Protein AF-0000000076755479 (afdb_homodimer)

Solvent-accessible surface area (backbone atoms only — not comparable to full-atom values): 8883 Å² total; per-residue (Å²): 134,49,75,42,52,50,76,53,45,51,40,51,68,60,47,52,50,49,19,65,69,62,75,43,62,32,36,26,20,51,97,87,36,81,47,34,34,36,24,26,38,67,55,50,52,51,51,51,49,53,43,52,48,39,48,50,52,32,50,51,51,50,50,49,52,51,50,49,50,50,49,52,50,49,51,51,50,52,47,23,67,71,64,71,99,134,48,75,43,53,49,76,53,47,49,39,52,68,60,46,52,51,49,18,66,69,61,75,43,64,30,37,27,21,53,98,86,37,80,48,34,36,36,25,27,39,66,55,51,53,51,52,51,49,53,42,50,48,38,47,50,53,33,52,51,50,50,51,50,52,50,50,49,51,50,50,50,51,50,51,52,50,53,47,23,67,70,63,70,97

pLDDT: mean 90.41, std 8.74, range [52.72, 98.75]

InterPro domains:
  IPR036165 YefM-like superfamily [SSF143120] (1-73)

Structure (mmCIF, N/CA/C/O backbone):
data_AF-0000000076755479-model_v1
#
loop_
_entity.id
_entity.type
_entity.pdbx_description
1 polymer 'Prevent-host-death family protein'
#
loop_
_atom_site.group_PDB
_atom_site.id
_atom_site.type_symbol
_atom_site.label_atom_id
_atom_site.label_alt_id
_atom_site.label_comp_id
_atom_site.label_asym_id
_atom_site.label_entity_id
_atom_site.label_seq_id
_atom_site.pdbx_PDB_ins_code
_atom_site.Cartn_x
_atom_site.Cartn_y
_atom_site.Cartn_z
_atom_site.occupancy
_atom_site.B_iso_or_equiv
_atom_site.auth_seq_id
_atom_site.auth_comp_id
_atom_site.auth_asym_id
_atom_site.auth_atom_id
_atom_site.pdbx_PDB_model_num
ATOM 1 N N . MET A 1 1 ? -0.895 -0.599 -16.516 1 84.25 1 MET A N 1
ATOM 2 C CA . MET A 1 1 ? -1.494 -1.575 -15.617 1 84.25 1 MET A CA 1
ATOM 3 C C . MET A 1 1 ? -1.522 -2.961 -16.25 1 84.25 1 MET A C 1
ATOM 5 O O . MET A 1 1 ? -1.868 -3.104 -17.422 1 84.25 1 MET A O 1
ATOM 9 N N . LYS A 1 2 ? -0.987 -3.975 -15.586 1 95.5 2 LYS A N 1
ATOM 10 C CA . LYS A 1 2 ? -0.952 -5.332 -16.125 1 95.5 2 LYS A CA 1
ATOM 11 C C . LYS A 1 2 ? -1.974 -6.227 -15.422 1 95.5 2 LYS A C 1
ATOM 13 O O . LYS A 1 2 ? -2.027 -6.27 -14.188 1 95.5 2 LYS A O 1
ATOM 18 N N . ILE A 1 3 ? -2.812 -6.898 -16.375 1 98.06 3 ILE A N 1
ATOM 19 C CA . ILE A 1 3 ? -3.832 -7.816 -15.875 1 98.06 3 ILE A CA 1
ATOM 20 C C . ILE A 1 3 ? -3.609 -9.203 -16.469 1 98.06 3 ILE A C 1
ATOM 22 O O . ILE A 1 3 ? -3.404 -9.344 -17.672 1 98.06 3 ILE A O 1
ATOM 26 N N . ILE A 1 4 ? -3.629 -10.148 -15.656 1 98.12 4 ILE A N 1
ATOM 27 C CA . ILE A 1 4 ? -3.445 -11.516 -16.141 1 98.12 4 ILE A CA 1
ATOM 28 C C . ILE A 1 4 ? -4.531 -12.422 -15.562 1 98.12 4 ILE A C 1
ATOM 30 O O . ILE A 1 4 ? -5.059 -12.148 -14.484 1 98.12 4 ILE A O 1
ATOM 34 N N . PRO A 1 5 ? -4.926 -13.453 -16.25 1 98.56 5 PRO A N 1
ATOM 35 C CA . PRO A 1 5 ? -5.867 -14.414 -15.664 1 98.56 5 PRO A CA 1
ATOM 36 C C . PRO A 1 5 ? -5.23 -15.281 -14.578 1 98.56 5 PRO A C 1
ATOM 38 O O . PRO A 1 5 ? -4.008 -15.453 -14.562 1 98.56 5 PRO A O 1
ATOM 41 N N . MET A 1 6 ? -5.98 -15.773 -13.734 1 98.44 6 MET A N 1
ATOM 42 C CA . MET A 1 6 ? -5.562 -16.594 -12.594 1 98.44 6 MET A CA 1
ATOM 43 C C . MET A 1 6 ? -4.648 -17.734 -13.047 1 98.44 6 MET A C 1
ATOM 45 O O . MET A 1 6 ? -3.66 -18.031 -12.375 1 98.44 6 MET A O 1
ATOM 49 N N . ARG A 1 7 ? -4.938 -18.281 -14.219 1 97.56 7 ARG A N 1
ATOM 50 C CA . ARG A 1 7 ? -4.16 -19.422 -14.695 1 97.56 7 ARG A CA 1
ATOM 51 C C . ARG A 1 7 ? -2.719 -19.016 -14.984 1 97.56 7 ARG A C 1
ATOM 53 O O . ARG A 1 7 ? -1.808 -19.844 -14.883 1 97.56 7 ARG A O 1
ATOM 60 N N . ASP A 1 8 ? -2.514 -17.781 -15.25 1 97.94 8 ASP A N 1
ATOM 61 C CA . ASP A 1 8 ? -1.177 -17.312 -15.609 1 97.94 8 ASP A CA 1
ATOM 62 C C . ASP A 1 8 ? -0.287 -17.188 -14.375 1 97.94 8 ASP A C 1
ATOM 64 O O . ASP A 1 8 ? 0.936 -17.094 -14.492 1 97.94 8 ASP A O 1
ATOM 68 N N . LEU A 1 9 ? -0.817 -17.266 -13.203 1 97.62 9 LEU A N 1
ATOM 69 C CA . LEU A 1 9 ? -0.037 -17.219 -11.969 1 97.62 9 LEU A CA 1
ATOM 70 C C . LEU A 1 9 ? 0.871 -18.438 -11.859 1 97.62 9 LEU A C 1
ATOM 72 O O . LEU A 1 9 ? 1.912 -18.375 -11.195 1 97.62 9 LEU A O 1
ATOM 76 N N . LYS A 1 10 ? 0.478 -19.516 -12.578 1 97.81 10 LYS A N 1
ATOM 77 C CA . LYS A 1 10 ? 1.218 -20.766 -12.5 1 97.81 10 LYS A CA 1
ATOM 78 C C . LYS A 1 10 ? 2.582 -20.641 -13.172 1 97.81 10 LYS A C 1
ATOM 80 O O . LYS A 1 10 ? 3.484 -21.438 -12.898 1 97.81 10 LYS A O 1
ATOM 85 N N . ASN A 1 11 ? 2.654 -19.672 -14 1 97.88 11 ASN A N 1
ATOM 86 C CA . ASN A 1 11 ? 3.941 -19.375 -14.617 1 97.88 11 ASN A CA 1
ATOM 87 C C . ASN A 1 11 ? 4.734 -18.359 -13.82 1 97.88 11 ASN A C 1
ATOM 89 O O . ASN A 1 11 ? 4.762 -17.172 -14.164 1 97.88 11 ASN A O 1
ATOM 93 N N . THR A 1 12 ? 5.379 -18.844 -12.852 1 98 12 THR A N 1
ATOM 94 C CA . THR A 1 12 ? 6.031 -17.984 -11.875 1 98 12 THR A CA 1
ATOM 95 C C . THR A 1 12 ? 7.148 -17.172 -12.531 1 98 12 THR A C 1
ATOM 97 O O . THR A 1 12 ? 7.41 -16.031 -12.141 1 98 12 THR A O 1
ATOM 100 N N . VAL A 1 13 ? 7.77 -17.656 -13.539 1 97.38 13 VAL A N 1
ATOM 101 C CA . VAL A 1 13 ? 8.828 -16.953 -14.258 1 97.38 13 VAL A CA 1
ATOM 102 C C . VAL A 1 13 ? 8.25 -15.719 -14.938 1 97.38 13 VAL A C 1
ATOM 104 O O . VAL A 1 13 ? 8.781 -14.617 -14.797 1 97.38 13 VAL A O 1
ATOM 107 N N . ALA A 1 14 ? 7.191 -15.922 -15.633 1 97.62 14 ALA A N 1
ATOM 108 C CA . ALA A 1 14 ? 6.551 -14.812 -16.328 1 97.62 14 ALA A CA 1
ATOM 109 C C . ALA A 1 14 ? 6.004 -13.789 -15.344 1 97.62 14 ALA A C 1
ATOM 111 O O . ALA A 1 14 ? 6.129 -12.578 -15.562 1 97.62 14 ALA A O 1
ATOM 112 N N . VAL A 1 15 ? 5.434 -14.227 -14.273 1 97.62 15 VAL A N 1
ATOM 113 C CA . VAL A 1 15 ? 4.852 -13.344 -13.266 1 97.62 15 VAL A CA 1
ATOM 114 C C . VAL A 1 15 ? 5.945 -12.477 -12.648 1 97.62 15 VAL A C 1
ATOM 116 O O . VAL A 1 15 ? 5.77 -11.266 -12.492 1 97.62 15 VAL A O 1
ATOM 119 N N . GLU A 1 16 ? 7.004 -13.141 -12.273 1 97.25 16 GLU A N 1
ATOM 120 C CA . GLU A 1 16 ? 8.125 -12.383 -11.727 1 97.25 16 GLU A CA 1
ATOM 121 C C . GLU A 1 16 ? 8.602 -11.305 -12.695 1 97.25 16 GLU A C 1
ATOM 123 O O . GLU A 1 16 ? 8.859 -10.172 -12.297 1 97.25 16 GLU A O 1
ATOM 128 N N . ALA A 1 17 ? 8.711 -11.68 -13.961 1 96.62 17 ALA A N 1
ATOM 129 C CA . ALA A 1 17 ? 9.156 -10.742 -14.992 1 96.62 17 ALA A CA 1
ATOM 130 C C . ALA A 1 17 ? 8.172 -9.586 -15.141 1 96.62 17 ALA A C 1
ATOM 132 O O . ALA A 1 17 ? 8.578 -8.43 -15.258 1 96.62 17 ALA A O 1
ATOM 133 N N . TYR A 1 18 ? 6.863 -9.906 -15.102 1 96.62 18 TYR A N 1
ATOM 134 C CA . TYR A 1 18 ? 5.836 -8.875 -15.18 1 96.62 18 TYR A CA 1
ATOM 135 C C . TYR A 1 18 ? 6 -7.855 -14.055 1 96.62 18 TYR A C 1
ATOM 137 O O . TYR A 1 18 ? 5.941 -6.648 -14.289 1 96.62 18 TYR A O 1
ATOM 145 N N . CYS A 1 19 ? 6.234 -8.352 -12.859 1 97 19 CYS A N 1
ATOM 146 C CA . CYS A 1 19 ? 6.301 -7.496 -11.68 1 97 19 CYS A CA 1
ATOM 147 C C . CYS A 1 19 ? 7.566 -6.645 -11.695 1 97 19 CYS A C 1
ATOM 149 O O . CYS A 1 19 ? 7.551 -5.492 -11.266 1 97 19 CYS A O 1
ATOM 151 N N . GLN A 1 20 ? 8.594 -7.176 -12.164 1 94.44 20 GLN A N 1
ATOM 152 C CA . GLN A 1 20 ? 9.852 -6.441 -12.258 1 94.44 20 GLN A CA 1
ATOM 153 C C . GLN A 1 20 ? 9.766 -5.332 -13.305 1 94.44 20 GLN A C 1
ATOM 155 O O . GLN A 1 20 ? 10.297 -4.238 -13.102 1 94.44 20 GLN A O 1
ATOM 160 N N . GLU A 1 21 ? 9.062 -5.598 -14.414 1 92.94 21 GLU A N 1
ATOM 161 C CA . GLU A 1 21 ? 8.938 -4.652 -15.523 1 92.94 21 GLU A CA 1
ATOM 162 C C . GLU A 1 21 ? 7.93 -3.555 -15.195 1 92.94 21 GLU A C 1
ATOM 164 O O . GLU A 1 21 ? 8.141 -2.391 -15.547 1 92.94 21 GLU A O 1
ATOM 169 N N . GLU A 1 22 ? 6.773 -3.92 -14.695 1 88.12 22 GLU A N 1
ATOM 170 C CA . GLU A 1 22 ? 5.656 -3.018 -14.445 1 88.12 22 GLU A CA 1
ATOM 171 C C . GLU A 1 22 ? 6.012 -1.969 -13.398 1 88.12 22 GLU A C 1
ATOM 173 O O . GLU A 1 22 ? 5.543 -0.831 -13.461 1 88.12 22 GLU A O 1
ATOM 178 N N . GLN A 1 23 ? 7.035 -2.197 -12.469 1 86.12 23 GLN A N 1
ATOM 179 C CA . GLN A 1 23 ? 7.301 -1.324 -11.336 1 86.12 23 GLN A CA 1
ATOM 180 C C . GLN A 1 23 ? 6.004 -0.886 -10.664 1 86.12 23 GLN A C 1
ATOM 182 O O . GLN A 1 23 ? 5.816 0.299 -10.375 1 86.12 23 GLN A O 1
ATOM 187 N N . GLY A 1 24 ? 4.922 -1.633 -10.617 1 94.25 24 GLY A N 1
ATOM 188 C CA . GLY A 1 24 ? 3.59 -1.494 -10.055 1 94.25 24 GLY A CA 1
ATOM 189 C C . GLY A 1 24 ? 2.902 -2.824 -9.812 1 94.25 24 GLY A C 1
ATOM 190 O O . GLY A 1 24 ? 3.525 -3.881 -9.922 1 94.25 24 GLY A O 1
ATOM 191 N N . PRO A 1 25 ? 1.627 -2.773 -9.484 1 97.38 25 PRO A N 1
ATOM 192 C CA . PRO A 1 25 ? 0.878 -4.008 -9.234 1 97.38 25 PRO A CA 1
ATOM 193 C C . PRO A 1 25 ? 0.455 -4.711 -10.523 1 97.38 25 PRO A C 1
ATOM 195 O O . PRO A 1 25 ? 0.19 -4.055 -11.531 1 97.38 25 PRO A O 1
ATOM 198 N N . VAL A 1 26 ? 0.476 -5.992 -10.477 1 98.38 26 VAL A N 1
ATOM 199 C CA . VAL A 1 26 ? -0.146 -6.852 -11.477 1 98.38 26 VAL A CA 1
ATOM 200 C C . VAL A 1 26 ? -1.438 -7.445 -10.922 1 98.38 26 VAL A C 1
ATOM 202 O O . VAL A 1 26 ? -1.439 -8.031 -9.836 1 98.38 26 VAL A O 1
ATOM 205 N N . PHE A 1 27 ? -2.5 -7.309 -11.719 1 98.62 27 PHE A N 1
ATOM 206 C CA . PHE A 1 27 ? -3.799 -7.762 -11.234 1 98.62 27 PHE A CA 1
ATOM 207 C C . PHE A 1 27 ? -4.148 -9.125 -11.82 1 98.62 27 PHE A C 1
ATOM 209 O O . PHE A 1 27 ? -3.914 -9.375 -13.008 1 98.62 27 PHE A O 1
ATOM 216 N N . VAL A 1 28 ? -4.676 -9.93 -11.008 1 98.69 28 VAL A N 1
ATOM 217 C CA . VAL A 1 28 ? -5.004 -11.297 -11.398 1 98.69 28 VAL A CA 1
ATOM 218 C C . VAL A 1 28 ? -6.516 -11.492 -11.383 1 98.69 28 VAL A C 1
ATOM 220 O O . VAL A 1 28 ? -7.176 -11.234 -10.375 1 98.69 28 VAL A O 1
ATOM 223 N N . THR A 1 29 ? -7.023 -11.938 -12.469 1 98.69 29 THR A N 1
ATOM 224 C CA . THR A 1 29 ? -8.469 -12.102 -12.578 1 98.69 29 THR A CA 1
ATOM 225 C C . THR A 1 29 ? -8.844 -13.586 -12.602 1 98.69 29 THR A C 1
ATOM 227 O O . THR A 1 29 ? -8.047 -14.422 -13.023 1 98.69 29 THR A O 1
ATOM 230 N N . LYS A 1 30 ? -9.961 -13.859 -12.102 1 98 30 LYS A N 1
ATOM 231 C CA . LYS A 1 30 ? -10.609 -15.164 -12.18 1 98 30 LYS A CA 1
ATOM 232 C C . LYS A 1 30 ? -12.016 -15.055 -12.75 1 98 30 LYS A C 1
ATOM 234 O O . LYS A 1 30 ? -12.844 -14.305 -12.227 1 98 30 LYS A O 1
ATOM 239 N N . ASN A 1 31 ? -12.148 -15.703 -13.859 1 96.75 31 ASN A N 1
ATOM 240 C CA . ASN A 1 31 ? -13.453 -15.656 -14.516 1 96.75 31 ASN A CA 1
ATOM 241 C C . ASN A 1 31 ? -13.883 -14.219 -14.805 1 96.75 31 ASN A C 1
ATOM 243 O O . ASN A 1 31 ? -15.047 -13.867 -14.633 1 96.75 31 ASN A O 1
ATOM 247 N N . GLY A 1 32 ? -12.922 -13.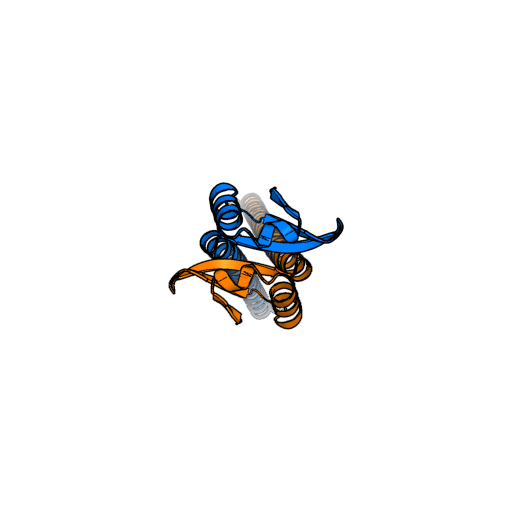336 -15.039 1 97.12 32 GLY A N 1
ATOM 248 C CA . GLY A 1 32 ? -13.195 -11.977 -15.477 1 97.12 32 GLY A CA 1
ATOM 249 C C . GLY A 1 32 ? -13.258 -10.984 -14.336 1 97.12 32 GLY A C 1
ATOM 250 O O . GLY A 1 32 ? -13.422 -9.781 -14.562 1 97.12 32 GLY A O 1
ATOM 251 N N . TYR A 1 33 ? -13.062 -11.5 -13.047 1 97.75 33 TYR A N 1
ATOM 252 C CA . TYR A 1 33 ? -13.133 -10.625 -11.883 1 97.75 33 TYR A CA 1
ATOM 253 C C . TYR A 1 33 ? -11.781 -10.539 -11.188 1 97.75 33 TYR A C 1
ATOM 255 O O . TYR A 1 33 ? -11.086 -11.539 -11.047 1 97.75 33 TYR A O 1
ATOM 263 N N . GLY A 1 34 ? -11.422 -9.359 -10.711 1 98.25 34 GLY A N 1
ATOM 264 C CA . GLY A 1 34 ? -10.203 -9.211 -9.938 1 98.25 34 GLY A CA 1
ATOM 265 C C . GLY A 1 34 ? -10.211 -10.008 -8.648 1 98.25 34 GLY A C 1
ATOM 266 O O . GLY A 1 34 ? -11.188 -9.977 -7.898 1 98.25 34 GLY A O 1
ATOM 267 N N . ARG A 1 35 ? -9.141 -10.711 -8.414 1 98.19 35 ARG A N 1
ATOM 268 C CA . ARG A 1 35 ? -9.125 -11.555 -7.223 1 98.19 35 ARG A CA 1
ATOM 269 C C . ARG A 1 35 ? -7.875 -11.305 -6.391 1 98.19 35 ARG A C 1
ATOM 271 O O . ARG A 1 35 ? -7.953 -11.172 -5.164 1 98.19 35 ARG A O 1
ATOM 278 N N . LEU A 1 36 ? -6.719 -11.188 -7.062 1 98.5 36 LEU A N 1
ATOM 279 C CA . LEU A 1 36 ? -5.441 -11.016 -6.375 1 98.5 36 LEU A CA 1
ATOM 280 C C . LEU A 1 36 ? -4.648 -9.867 -6.984 1 98.5 36 LEU A C 1
ATOM 282 O O . LEU A 1 36 ? -4.918 -9.445 -8.109 1 98.5 36 LEU A O 1
ATOM 286 N N . VAL A 1 37 ? -3.734 -9.367 -6.277 1 98.5 37 VAL A N 1
ATOM 287 C CA . VAL A 1 37 ? -2.721 -8.414 -6.727 1 98.5 37 VAL A CA 1
ATOM 288 C C . VAL A 1 37 ? -1.33 -8.953 -6.387 1 98.5 37 VAL A C 1
ATOM 290 O O . VAL A 1 37 ? -1.097 -9.438 -5.277 1 98.5 37 VAL A O 1
ATOM 293 N N . VAL A 1 38 ? -0.503 -8.914 -7.332 1 98.5 38 VAL A N 1
ATOM 294 C CA . VAL A 1 38 ? 0.874 -9.359 -7.16 1 98.5 38 VAL A CA 1
ATOM 295 C C . VAL A 1 38 ? 1.837 -8.234 -7.523 1 98.5 38 VAL A C 1
ATOM 297 O O . VAL A 1 38 ? 1.604 -7.496 -8.484 1 98.5 38 VAL A O 1
ATOM 300 N N . MET A 1 39 ? 2.924 -8.18 -6.762 1 98.19 39 MET A N 1
ATOM 301 C CA . MET A 1 39 ? 3.891 -7.129 -7.062 1 98.19 39 MET A CA 1
ATOM 302 C C . MET A 1 39 ? 5.281 -7.508 -6.566 1 98.19 39 MET A C 1
ATOM 304 O O . MET A 1 39 ? 5.426 -8.422 -5.75 1 98.19 39 MET A O 1
ATOM 308 N N . ASP A 1 40 ? 6.172 -6.809 -7.074 1 98.06 40 ASP A N 1
ATOM 309 C CA . ASP A 1 40 ? 7.559 -6.953 -6.637 1 98.06 40 ASP A CA 1
ATOM 310 C C . ASP A 1 40 ? 7.715 -6.547 -5.172 1 98.06 40 ASP A C 1
ATOM 312 O O . ASP A 1 40 ? 7.137 -5.551 -4.73 1 98.06 40 ASP A O 1
ATOM 316 N N . ILE A 1 41 ? 8.523 -7.293 -4.465 1 97.62 41 ILE A N 1
ATOM 317 C CA . ILE A 1 41 ? 8.688 -7.039 -3.039 1 97.62 41 ILE A CA 1
ATOM 318 C C . ILE A 1 41 ? 9.266 -5.641 -2.828 1 97.62 41 ILE A C 1
ATOM 320 O O . ILE A 1 41 ? 8.906 -4.957 -1.866 1 97.62 41 ILE A O 1
ATOM 324 N N . GLU A 1 42 ? 10.125 -5.254 -3.66 1 96.25 42 GLU A N 1
ATOM 325 C CA . GLU A 1 42 ? 10.727 -3.926 -3.541 1 96.25 42 GLU A CA 1
ATOM 326 C C . GLU A 1 42 ? 9.688 -2.83 -3.752 1 96.25 42 GLU A C 1
ATOM 328 O O . GLU A 1 42 ? 9.688 -1.822 -3.043 1 96.25 42 GLU A O 1
ATOM 333 N N . TYR A 1 43 ? 8.844 -3.057 -4.672 1 95.62 43 TYR A N 1
ATOM 334 C CA . TYR A 1 43 ? 7.773 -2.096 -4.91 1 95.62 43 TYR A CA 1
ATOM 335 C C . TYR A 1 43 ? 6.859 -1.981 -3.697 1 95.62 43 TYR A C 1
ATOM 337 O O . TYR A 1 43 ? 6.48 -0.877 -3.299 1 95.62 43 TYR A O 1
ATOM 345 N N . TYR A 1 44 ? 6.57 -3.064 -3.178 1 96.5 44 TYR A N 1
ATOM 346 C CA . TYR A 1 44 ? 5.711 -3.102 -2 1 96.5 44 TYR A CA 1
ATOM 347 C C . TYR A 1 44 ? 6.336 -2.338 -0.84 1 96.5 44 TYR A C 1
ATOM 349 O O . TYR A 1 44 ? 5.672 -1.523 -0.194 1 96.5 44 TYR A O 1
ATOM 357 N N . GLU A 1 45 ? 7.562 -2.564 -0.573 1 95.5 45 GLU A N 1
ATOM 358 C CA . GLU A 1 45 ? 8.281 -1.898 0.51 1 95.5 45 GLU A CA 1
ATOM 359 C C . GLU A 1 45 ? 8.328 -0.389 0.292 1 95.5 45 GLU A C 1
ATOM 361 O O . GLU A 1 45 ? 8.172 0.386 1.236 1 95.5 45 GLU A O 1
ATOM 366 N N . LYS A 1 46 ? 8.539 -0.033 -0.962 1 94.19 46 LYS A N 1
ATOM 367 C CA . LYS A 1 46 ? 8.555 1.389 -1.297 1 94.19 46 LYS A CA 1
ATOM 368 C C . LYS A 1 46 ? 7.191 2.029 -1.032 1 94.19 46 LYS A C 1
ATOM 370 O O . LYS A 1 46 ? 7.117 3.133 -0.487 1 94.19 46 LYS A O 1
ATOM 375 N N . THR A 1 47 ? 6.207 1.33 -1.395 1 92.06 47 THR A N 1
ATOM 376 C CA . THR A 1 47 ? 4.848 1.823 -1.204 1 92.06 47 THR A CA 1
ATOM 377 C C . THR A 1 47 ? 4.535 1.98 0.281 1 92.06 47 THR A C 1
ATOM 379 O O . THR A 1 47 ? 3.975 2.996 0.698 1 92.06 47 THR A O 1
ATOM 382 N N . LEU A 1 48 ? 4.887 0.979 1.043 1 92.06 48 LEU A N 1
ATOM 383 C CA . LEU A 1 48 ? 4.66 1.026 2.484 1 92.06 48 LEU A CA 1
ATOM 384 C C . LEU A 1 48 ? 5.434 2.18 3.117 1 92.06 48 LEU A C 1
ATOM 386 O O . LEU A 1 48 ? 4.914 2.871 3.996 1 92.06 48 LEU A O 1
ATOM 390 N N . ARG A 1 49 ? 6.574 2.412 2.684 1 93.19 49 ARG A N 1
ATOM 391 C CA . ARG A 1 49 ? 7.398 3.492 3.213 1 93.19 49 ARG A CA 1
ATOM 392 C C . ARG A 1 49 ? 6.777 4.852 2.916 1 93.19 49 ARG A C 1
ATOM 394 O O . ARG A 1 49 ? 6.758 5.734 3.777 1 93.19 49 ARG A O 1
ATOM 401 N N . GLN A 1 50 ? 6.27 4.973 1.73 1 90.31 50 GLN A N 1
ATOM 402 C CA . GLN A 1 50 ? 5.613 6.223 1.356 1 90.31 50 GLN A CA 1
ATOM 403 C C . GLN A 1 50 ? 4.383 6.48 2.225 1 90.31 50 GLN A C 1
ATOM 405 O O . GLN A 1 50 ? 4.148 7.609 2.656 1 90.31 50 GLN A O 1
ATOM 410 N N . MET A 1 51 ? 3.688 5.477 2.516 1 89.44 51 MET A N 1
ATOM 411 C CA . MET A 1 51 ? 2.504 5.59 3.361 1 89.44 51 MET A CA 1
ATOM 412 C C . MET A 1 51 ? 2.889 5.98 4.785 1 89.44 51 MET A C 1
ATOM 414 O O . MET A 1 51 ? 2.25 6.844 5.391 1 89.44 51 MET A O 1
ATOM 418 N N . GLU A 1 52 ? 3.85 5.336 5.277 1 91.5 52 GLU A N 1
ATOM 419 C CA . GLU A 1 52 ? 4.332 5.637 6.625 1 91.5 52 GLU A CA 1
ATOM 420 C C . GLU A 1 52 ? 4.82 7.078 6.727 1 91.5 52 GLU A C 1
ATOM 422 O O . GLU A 1 52 ? 4.559 7.758 7.719 1 91.5 52 GLU A O 1
ATOM 427 N N . GLU A 1 53 ? 5.484 7.473 5.738 1 90.38 53 GLU A N 1
ATOM 428 C CA . GLU A 1 53 ? 5.965 8.852 5.695 1 90.38 53 GLU A CA 1
ATOM 429 C C . GLU A 1 53 ? 4.805 9.836 5.73 1 90.38 53 GLU A C 1
ATOM 431 O O . GLU A 1 53 ? 4.84 10.82 6.477 1 90.38 53 GLU A O 1
ATOM 436 N N . ALA A 1 54 ? 3.818 9.516 4.922 1 87.12 54 ALA A N 1
ATOM 437 C CA . ALA A 1 54 ? 2.645 10.383 4.879 1 87.12 54 ALA A CA 1
ATOM 438 C C . ALA A 1 54 ? 1.966 10.445 6.246 1 87.12 54 ALA A C 1
ATOM 440 O O . ALA A 1 54 ? 1.554 11.523 6.688 1 87.12 54 ALA A O 1
ATOM 441 N N . LYS A 1 55 ? 1.951 9.336 6.871 1 89.62 55 LYS A N 1
ATOM 442 C CA . LYS A 1 55 ? 1.338 9.273 8.195 1 89.62 55 LYS A CA 1
ATOM 443 C C . LYS A 1 55 ? 2.154 10.062 9.219 1 89.62 55 LYS A C 1
ATOM 445 O O . LYS A 1 55 ? 1.592 10.773 10.055 1 89.62 55 LYS A O 1
ATOM 450 N N . PHE A 1 56 ? 3.436 9.961 9.102 1 90.12 56 PHE A N 1
ATOM 451 C CA . PHE A 1 56 ? 4.34 10.672 10 1 90.12 56 PHE A CA 1
ATOM 452 C C . PHE A 1 56 ? 4.215 12.18 9.805 1 90.12 56 PHE A C 1
ATOM 454 O O . PHE A 1 56 ? 4.168 12.938 10.781 1 90.12 56 PHE A O 1
ATOM 461 N N . LEU A 1 57 ? 4.129 12.531 8.562 1 87.44 57 LEU A N 1
ATOM 462 C CA . LEU A 1 57 ? 3.98 13.953 8.25 1 87.44 57 LEU A CA 1
ATOM 463 C C . LEU A 1 57 ? 2.65 14.484 8.766 1 87.44 57 LEU A C 1
ATOM 465 O O . LEU A 1 57 ? 2.592 15.586 9.312 1 87.44 57 LEU A O 1
ATOM 469 N N . TYR A 1 58 ? 1.631 13.719 8.664 1 86.62 58 TYR A N 1
ATOM 470 C CA . TYR A 1 58 ? 0.319 14.102 9.172 1 86.62 58 TYR A CA 1
ATOM 471 C C . TYR A 1 58 ? 0.351 14.258 10.688 1 86.62 58 TYR A C 1
ATOM 473 O O . TYR A 1 58 ? -0.141 15.25 11.227 1 86.62 58 TYR A O 1
ATOM 481 N N . GLN A 1 59 ? 0.909 13.344 11.328 1 88.31 59 GLN A N 1
ATOM 482 C CA . GLN A 1 59 ? 1.006 13.391 12.7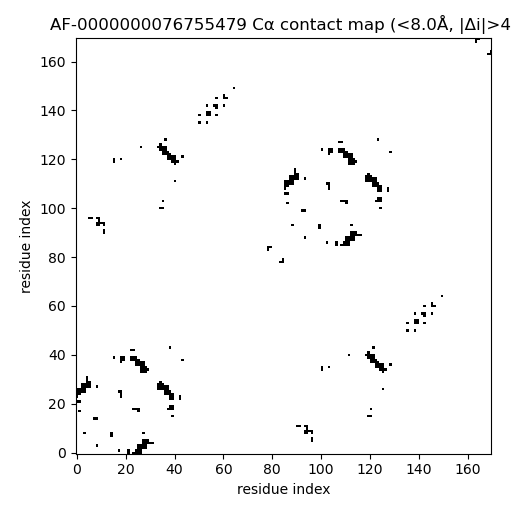81 1 88.31 59 GLN A CA 1
ATOM 483 C C . GLN A 1 59 ? 1.829 14.594 13.234 1 88.31 59 GLN A C 1
ATOM 485 O O . GLN A 1 59 ? 1.475 15.266 14.211 1 88.31 59 GLN A O 1
ATOM 490 N N . GLY A 1 60 ? 2.902 14.781 12.547 1 85.75 60 GLY A N 1
ATOM 491 C CA . GLY A 1 60 ? 3.725 15.938 12.836 1 85.75 60 GLY A CA 1
ATOM 492 C C . GLY A 1 60 ? 2.973 17.25 12.703 1 85.75 60 GLY A C 1
ATOM 493 O O . GLY A 1 60 ? 3.07 18.125 13.578 1 85.75 60 GLY A O 1
ATOM 494 N N . LEU A 1 61 ? 2.203 17.359 11.695 1 83.25 61 LEU A N 1
ATOM 495 C CA . LEU A 1 61 ? 1.43 18.562 11.453 1 83.25 61 LEU A CA 1
ATOM 496 C C . LEU A 1 61 ? 0.333 18.734 12.5 1 83.25 61 LEU A C 1
ATOM 498 O O . LEU A 1 61 ? 0.06 19.844 12.953 1 83.25 61 LEU A O 1
ATOM 502 N N . GLU A 1 62 ? -0.197 17.656 12.852 1 85.06 62 GLU A N 1
ATOM 503 C CA . GLU A 1 62 ? -1.219 17.688 13.898 1 85.06 62 GLU A CA 1
ATOM 504 C C . GLU A 1 62 ? -0.628 18.125 15.234 1 85.06 62 GLU A C 1
ATOM 506 O O . GLU A 1 62 ? -1.259 18.859 15.984 1 85.06 62 GLU A O 1
ATOM 511 N N . ASP A 1 63 ? 0.536 17.625 15.508 1 87.75 63 ASP A N 1
ATOM 512 C CA . ASP A 1 63 ? 1.238 18 16.734 1 87.75 63 ASP A CA 1
ATOM 513 C C . ASP A 1 63 ? 1.527 19.5 16.75 1 87.75 63 ASP A C 1
ATOM 515 O O . ASP A 1 63 ? 1.353 20.156 17.781 1 87.75 63 ASP A O 1
ATOM 519 N N . ILE A 1 64 ? 1.928 20.062 15.68 1 83.94 64 ILE A N 1
ATOM 520 C CA . ILE A 1 64 ? 2.217 21.484 15.555 1 83.94 64 ILE A CA 1
ATOM 521 C C . ILE A 1 64 ? 0.935 22.297 15.75 1 83.94 64 ILE A C 1
ATOM 523 O O . ILE A 1 64 ? 0.931 23.312 16.453 1 83.94 64 ILE A O 1
ATOM 527 N N . ARG A 1 65 ? -0.094 21.859 15.109 1 81.44 65 ARG A N 1
ATOM 528 C CA . ARG A 1 65 ? -1.388 22.531 15.227 1 81.44 65 ARG A CA 1
ATOM 529 C C . ARG A 1 65 ? -1.851 22.562 16.688 1 81.44 65 ARG A C 1
ATOM 531 O O . ARG A 1 65 ? -2.279 23.609 17.172 1 81.44 65 ARG A O 1
ATOM 538 N N . GLU A 1 66 ? -1.705 21.484 17.312 1 84.62 66 GLU A N 1
ATOM 539 C CA . GLU A 1 66 ? -2.107 21.406 18.719 1 84.62 66 GLU A CA 1
ATOM 540 C C . GLU A 1 66 ? -1.236 22.297 19.594 1 84.62 66 GLU A C 1
ATOM 542 O O . GLU A 1 66 ? -1.732 22.938 20.516 1 84.62 66 GLU A O 1
ATOM 547 N N . GLN A 1 67 ? 0.02 22.266 19.344 1 85.75 67 GLN A N 1
ATOM 548 C CA . GLN A 1 67 ? 0.934 23.125 20.109 1 85.75 67 GLN A CA 1
ATOM 549 C C . GLN A 1 67 ? 0.625 24.594 19.891 1 85.75 67 GLN A C 1
ATOM 551 O O . GLN A 1 67 ? 0.637 25.391 20.844 1 85.75 67 GLN A O 1
ATOM 556 N N . ARG A 1 68 ? 0.329 25 18.734 1 80.69 68 ARG A N 1
ATOM 557 C CA . ARG A 1 68 ? -0.009 26.391 18.438 1 80.69 68 ARG A CA 1
ATOM 558 C C . ARG A 1 68 ? -1.307 26.797 19.109 1 80.69 68 ARG A C 1
ATOM 560 O O . ARG A 1 68 ? -1.424 27.922 19.609 1 80.69 68 ARG A O 1
ATOM 567 N N . LEU A 1 69 ? -2.24 25.906 19.094 1 79.12 69 LEU A N 1
ATOM 568 C CA . LEU A 1 69 ? -3.5 26.156 19.781 1 79.12 69 LEU A CA 1
ATOM 569 C C . LEU A 1 69 ? -3.271 26.359 21.281 1 79.12 69 LEU A C 1
ATOM 571 O O . LEU A 1 69 ? -3.852 27.25 21.891 1 79.12 69 LEU A O 1
ATOM 575 N N . ARG A 1 70 ? -2.424 25.609 21.812 1 86.56 70 ARG A N 1
ATOM 576 C CA . ARG A 1 70 ? -2.115 25.719 23.234 1 86.56 70 ARG A CA 1
ATOM 577 C C . ARG A 1 70 ? -1.404 27.031 23.547 1 86.56 70 ARG A C 1
ATOM 579 O O . ARG A 1 70 ? -1.703 27.672 24.547 1 86.56 70 ARG A O 1
ATOM 586 N N . ASP A 1 71 ? -0.563 27.281 22.625 1 82.5 71 ASP A N 1
ATOM 587 C CA . ASP A 1 71 ? 0.153 28.547 22.797 1 82.5 71 ASP A CA 1
ATOM 588 C C . ASP A 1 71 ? -0.796 29.734 22.688 1 82.5 71 ASP A C 1
ATOM 590 O O . ASP A 1 71 ? -0.685 30.703 23.453 1 82.5 71 ASP A O 1
ATOM 594 N N . GLY A 1 72 ? -1.625 29.672 21.688 1 72.75 72 GLY A N 1
ATOM 595 C CA . GLY A 1 72 ? -2.623 30.719 21.547 1 72.75 72 GLY A CA 1
ATOM 596 C C . GLY A 1 72 ? -3.518 30.859 22.766 1 72.75 72 GLY A C 1
ATOM 597 O O . GLY A 1 72 ? -3.771 31.984 23.234 1 72.75 72 GLY A O 1
ATOM 598 N N . GLU A 1 73 ? -3.943 29.812 23.266 1 77.75 73 GLU A N 1
ATOM 599 C CA . GLU A 1 73 ? -4.793 29.797 24.453 1 77.75 73 GLU A CA 1
ATOM 600 C C . GLU A 1 73 ? -4.047 30.344 25.672 1 77.75 73 GLU A C 1
ATOM 602 O O . GLU A 1 73 ? -4.621 31.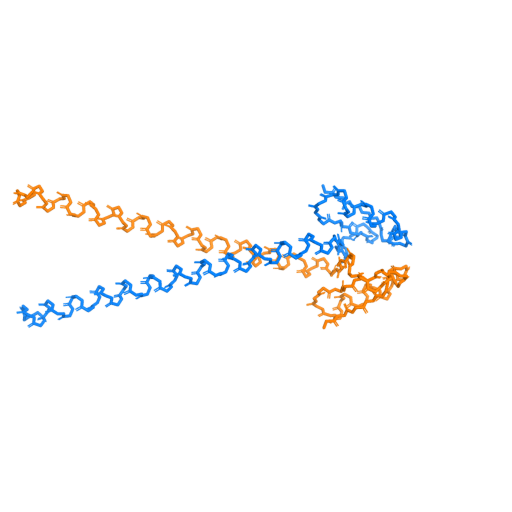078 26.469 1 77.75 73 GLU A O 1
ATOM 607 N N . SER A 1 74 ? -2.857 29.938 25.766 1 84.06 74 SER A N 1
ATOM 608 C CA . SER A 1 74 ? -2.023 30.422 26.859 1 84.06 74 SER A CA 1
ATOM 609 C C . SER A 1 74 ? -1.819 31.922 26.766 1 84.06 74 SER A C 1
ATOM 611 O O . SER A 1 74 ? -1.854 32.625 27.781 1 84.06 74 SER A O 1
ATOM 613 N N . LEU A 1 75 ? -1.664 32.406 25.594 1 75.69 75 LEU A N 1
ATOM 614 C CA . LEU A 1 75 ? -1.496 33.844 25.375 1 75.69 75 LEU A CA 1
ATOM 615 C C . LEU A 1 75 ? -2.77 34.594 25.734 1 75.69 75 LEU A C 1
ATOM 617 O O . LEU A 1 75 ? -2.711 35.656 26.375 1 75.69 75 LEU A O 1
ATOM 621 N N . ILE A 1 76 ? -3.846 34.125 25.391 1 74.19 76 ILE A N 1
ATOM 622 C CA . ILE A 1 76 ? -5.133 34.75 25.688 1 74.19 76 ILE A CA 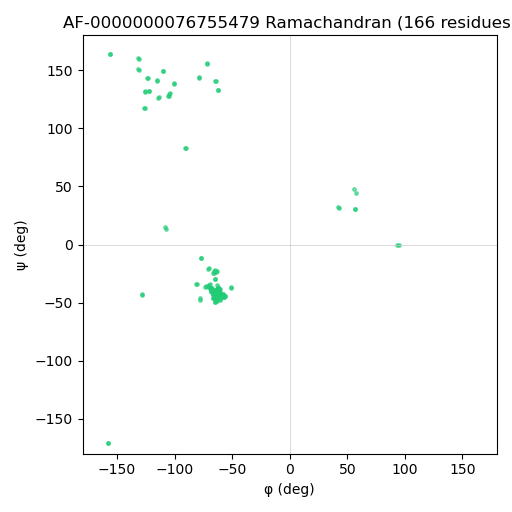1
ATOM 623 C C . ILE A 1 76 ? -5.379 34.75 27.203 1 74.19 76 ILE A C 1
ATOM 625 O O . ILE A 1 76 ? -5.801 35.75 27.766 1 74.19 76 ILE A O 1
ATOM 629 N N . ALA A 1 77 ? -5.039 33.656 27.781 1 83.38 77 ALA A N 1
ATOM 630 C CA . ALA A 1 77 ? -5.195 33.562 29.234 1 83.38 77 ALA A CA 1
ATOM 631 C C . ALA A 1 77 ? -4.309 34.562 29.969 1 83.38 77 ALA A C 1
ATOM 633 O O . ALA A 1 77 ? -4.754 35.219 30.906 1 83.38 77 ALA A O 1
ATOM 634 N N . ASP A 1 78 ? -3.148 34.656 29.5 1 80.81 78 ASP A N 1
ATOM 635 C CA . ASP A 1 78 ? -2.201 35.625 30.078 1 80.81 78 ASP A CA 1
ATOM 636 C C . ASP A 1 78 ? -2.688 37.062 29.906 1 80.81 78 ASP A C 1
ATOM 638 O O . ASP A 1 78 ? -2.57 37.875 30.828 1 80.81 78 ASP A O 1
ATOM 642 N N . MET A 1 79 ? -3.334 37.375 28.828 1 73.88 79 MET A N 1
ATOM 643 C CA . MET A 1 79 ? -3.855 38.719 28.562 1 73.88 79 MET A CA 1
ATOM 644 C C . MET A 1 79 ? -5.078 39 29.422 1 73.88 79 MET A C 1
ATOM 646 O O . MET A 1 79 ? -5.234 40.125 29.938 1 73.88 79 MET A O 1
ATOM 650 N N . ARG A 1 80 ? -5.82 37.969 29.594 1 83.31 80 ARG A N 1
ATOM 651 C CA . ARG A 1 80 ? -7.004 38.125 30.438 1 83.31 80 ARG A CA 1
ATOM 652 C C . ARG A 1 80 ? -6.609 38.375 31.875 1 83.31 80 ARG A C 1
ATOM 654 O O . ARG A 1 80 ? -7.227 39.219 32.562 1 83.31 80 ARG A O 1
ATOM 661 N N . GLU A 1 81 ? -5.637 37.75 32.25 1 81.25 81 GLU A N 1
ATOM 662 C CA . GLU A 1 81 ? -5.145 37.906 33.594 1 81.25 81 GLU A CA 1
ATOM 663 C C . GLU A 1 81 ? -4.504 39.281 33.781 1 81.25 81 GLU A C 1
ATOM 665 O O . GLU A 1 81 ? -4.699 39.938 34.812 1 81.25 81 GLU A O 1
ATOM 670 N N . ARG A 1 82 ? -3.924 39.656 32.719 1 82.06 82 ARG A N 1
ATOM 671 C CA . ARG A 1 82 ? -3.176 40.906 32.812 1 82.06 82 ARG A CA 1
ATOM 672 C C . ARG A 1 82 ? -4.105 42.094 32.688 1 82.06 82 ARG A C 1
ATOM 674 O O . ARG A 1 82 ? -3.904 43.125 33.344 1 82.06 82 ARG A O 1
ATOM 681 N N . TYR A 1 83 ? -5.074 41.781 31.875 1 78.06 83 TYR A N 1
ATOM 682 C CA . TYR A 1 83 ? -5.934 42.938 31.594 1 78.06 83 TYR A CA 1
ATOM 683 C C . TYR A 1 83 ? -7.285 42.781 32.281 1 78.06 83 TYR A C 1
ATOM 685 O O . TYR A 1 83 ? -8.188 43.594 32.094 1 78.06 83 TYR A O 1
ATOM 693 N N . ASP A 1 84 ? -7.312 41.969 33.094 1 69.06 84 ASP A N 1
ATOM 694 C CA . ASP A 1 84 ? -8.5 41.781 33.906 1 69.06 84 ASP A CA 1
ATOM 695 C C . ASP A 1 84 ? -9.727 41.5 33.062 1 69.06 84 ASP A C 1
ATOM 697 O O . ASP A 1 84 ? -10.742 42.188 33.156 1 69.06 84 ASP A O 1
ATOM 701 N N . LEU A 1 85 ? -9.539 40.656 32.125 1 52.97 85 LEU A N 1
ATOM 702 C CA . LEU A 1 85 ? -10.68 40.312 31.297 1 52.97 85 LEU A CA 1
ATOM 703 C C . LEU A 1 85 ? -11.211 38.906 31.672 1 52.97 85 LEU A C 1
ATOM 705 O O . LEU A 1 85 ? -10.461 38.062 32.188 1 52.97 85 LEU A O 1
ATOM 709 N N . MET B 1 1 ? 1.907 -13.016 9.594 1 84.56 1 MET B N 1
ATOM 710 C CA . MET B 1 1 ? 2.535 -12.859 8.289 1 84.56 1 MET B CA 1
ATOM 711 C C . MET B 1 1 ? 2.719 -14.203 7.602 1 84.56 1 MET B C 1
ATOM 713 O O . MET B 1 1 ? 3.143 -15.172 8.234 1 84.56 1 MET B O 1
ATOM 717 N N . LYS B 1 2 ? 2.238 -14.367 6.391 1 95.56 2 LYS B N 1
ATOM 718 C CA . LYS B 1 2 ? 2.348 -15.625 5.66 1 95.56 2 LYS B CA 1
ATOM 719 C C . LYS B 1 2 ? 3.414 -15.539 4.57 1 95.56 2 LYS B C 1
ATOM 721 O O . LYS B 1 2 ? 3.412 -14.602 3.77 1 95.56 2 LYS B O 1
ATOM 726 N N . ILE B 1 3 ? 4.352 -16.625 4.668 1 98.12 3 ILE B N 1
ATOM 727 C CA . ILE B 1 3 ? 5.43 -16.703 3.689 1 98.12 3 ILE B CA 1
ATOM 728 C C . ILE B 1 3 ? 5.367 -18.047 2.963 1 98.12 3 ILE B C 1
ATOM 730 O O . ILE B 1 3 ? 5.234 -19.094 3.598 1 98.12 3 ILE B O 1
ATOM 734 N N . ILE B 1 4 ? 5.441 -18 1.717 1 98.19 4 ILE B N 1
ATOM 735 C CA . ILE B 1 4 ? 5.406 -19.25 0.947 1 98.19 4 ILE B CA 1
ATOM 736 C C . ILE B 1 4 ? 6.539 -19.25 -0.075 1 98.19 4 ILE B C 1
ATOM 738 O O . ILE B 1 4 ? 6.992 -18.188 -0.516 1 98.19 4 ILE B O 1
ATOM 742 N N . PRO B 1 5 ? 7.066 -20.375 -0.461 1 98.56 5 PRO B N 1
ATOM 743 C CA . PRO B 1 5 ? 8.062 -20.438 -1.528 1 98.56 5 PRO B CA 1
ATOM 744 C C . PRO B 1 5 ? 7.469 -20.172 -2.91 1 98.56 5 PRO B C 1
ATOM 746 O O .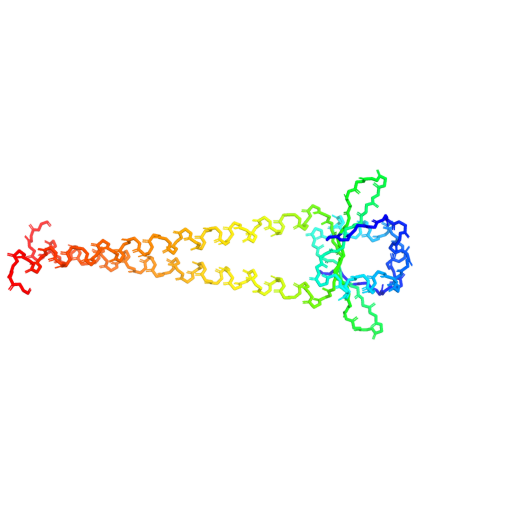 PRO B 1 5 ? 6.266 -20.375 -3.113 1 98.56 5 PRO B O 1
ATOM 749 N N . MET B 1 6 ? 8.219 -19.75 -3.781 1 98.44 6 MET B N 1
ATOM 750 C CA . MET B 1 6 ? 7.828 -19.406 -5.145 1 98.44 6 MET B CA 1
ATOM 751 C C . MET B 1 6 ? 7.043 -20.531 -5.797 1 98.44 6 MET B C 1
ATOM 753 O O . MET B 1 6 ? 6.062 -20.297 -6.5 1 98.44 6 MET B O 1
ATOM 757 N N . ARG B 1 7 ? 7.441 -21.766 -5.5 1 97.56 7 ARG B N 1
ATOM 758 C CA . ARG B 1 7 ? 6.793 -22.906 -6.129 1 97.56 7 ARG B CA 1
ATOM 759 C C . ARG B 1 7 ? 5.336 -23.016 -5.699 1 97.56 7 ARG B C 1
ATOM 761 O O . ARG B 1 7 ? 4.496 -23.531 -6.449 1 97.56 7 ARG B O 1
ATOM 768 N N . ASP B 1 8 ? 5.039 -22.484 -4.574 1 97.94 8 ASP B N 1
ATOM 769 C CA . ASP B 1 8 ? 3.682 -22.609 -4.051 1 97.94 8 ASP B CA 1
ATOM 770 C C . ASP B 1 8 ? 2.73 -21.641 -4.758 1 97.94 8 ASP B C 1
ATOM 772 O O . ASP B 1 8 ? 1.51 -21.797 -4.66 1 97.94 8 ASP B O 1
ATOM 776 N N . LEU B 1 9 ? 3.211 -20.719 -5.5 1 97.62 9 LEU B N 1
ATOM 777 C CA . LEU B 1 9 ? 2.377 -19.797 -6.262 1 97.62 9 LEU B CA 1
ATOM 778 C C . LEU B 1 9 ? 1.581 -20.531 -7.332 1 97.62 9 LEU B C 1
ATOM 780 O O . LEU B 1 9 ? 0.51 -20.078 -7.742 1 97.62 9 LEU B O 1
ATOM 784 N N . LYS B 1 10 ? 2.098 -21.734 -7.715 1 97.75 10 LYS B N 1
ATOM 785 C CA . LYS B 1 10 ? 1.474 -22.5 -8.789 1 97.75 10 LYS B CA 1
ATOM 786 C C . LYS B 1 10 ? 0.137 -23.078 -8.336 1 97.75 10 LYS B C 1
ATOM 788 O O . LYS B 1 10 ? -0.702 -23.438 -9.164 1 97.75 10 LYS B O 1
ATOM 793 N N . ASN B 1 11 ? 0.025 -23.156 -7.074 1 97.94 11 ASN B N 1
ATOM 794 C CA . ASN B 1 11 ? -1.252 -23.594 -6.52 1 97.94 11 ASN B CA 1
ATOM 795 C C . ASN B 1 11 ? -2.182 -22.422 -6.254 1 97.94 11 ASN B C 1
ATOM 797 O O . ASN B 1 11 ? -2.309 -21.969 -5.117 1 97.94 11 ASN B O 1
ATOM 801 N N . THR B 1 12 ? -2.83 -22.031 -7.254 1 98.06 12 THR B N 1
ATOM 802 C CA . THR B 1 12 ? -3.613 -20.812 -7.219 1 98.06 12 THR B CA 1
ATOM 803 C C . THR B 1 12 ? -4.77 -20.938 -6.227 1 98.06 12 THR B C 1
ATOM 805 O O . THR B 1 12 ? -5.156 -19.953 -5.594 1 98.06 12 THR B O 1
ATOM 808 N N . VAL B 1 13 ? -5.285 -22.078 -6.016 1 97.5 13 VAL B N 1
ATOM 809 C CA . VAL B 1 13 ? -6.367 -22.312 -5.062 1 97.5 13 VAL B CA 1
ATOM 810 C C . VAL B 1 13 ? -5.875 -22.031 -3.645 1 97.5 13 VAL B C 1
ATOM 812 O O . VAL B 1 13 ? -6.523 -21.297 -2.895 1 97.5 13 VAL B O 1
ATOM 815 N N . ALA B 1 14 ? -4.773 -22.578 -3.314 1 97.75 14 ALA B N 1
ATOM 816 C CA . ALA B 1 14 ? -4.203 -22.391 -1.983 1 97.75 14 ALA B CA 1
ATOM 817 C C . ALA B 1 14 ? -3.811 -20.922 -1.771 1 97.75 14 ALA B C 1
ATOM 819 O O . ALA B 1 14 ? -4.039 -20.359 -0.696 1 97.75 14 ALA B O 1
ATOM 820 N N . VAL B 1 15 ? -3.264 -20.297 -2.756 1 97.69 15 VAL B N 1
ATOM 821 C CA . VAL B 1 15 ? -2.818 -18.906 -2.668 1 97.69 15 VAL B CA 1
ATOM 822 C C . VAL B 1 15 ? -4.016 -18 -2.424 1 97.69 15 VAL B C 1
ATOM 824 O O . VAL B 1 15 ? -3.967 -17.109 -1.567 1 97.69 15 VAL B O 1
ATOM 827 N N . GLU B 1 16 ? -5.02 -18.234 -3.215 1 97.38 16 GLU B N 1
ATOM 828 C CA . GLU B 1 16 ? -6.234 -17.438 -3.016 1 97.38 16 GLU B CA 1
ATOM 829 C C . GLU B 1 16 ? -6.75 -17.578 -1.588 1 97.38 16 GLU B C 1
ATOM 831 O O . GLU B 1 16 ? -7.133 -16.594 -0.959 1 97.38 16 GLU B O 1
ATOM 836 N N . ALA B 1 17 ? -6.77 -18.812 -1.102 1 96.75 17 ALA B N 1
ATOM 837 C CA . ALA B 1 17 ? -7.25 -19.078 0.252 1 96.75 17 ALA B CA 1
ATOM 838 C C . ALA B 1 17 ? -6.371 -18.391 1.291 1 96.75 17 ALA B C 1
ATOM 840 O O . ALA B 1 17 ? -6.875 -17.812 2.256 1 96.75 17 ALA B O 1
ATOM 841 N N . TYR B 1 18 ? -5.039 -18.438 1.086 1 96.69 18 TYR B N 1
ATOM 842 C CA . TYR B 1 18 ? -4.105 -17.766 1.983 1 96.69 18 TYR B CA 1
ATOM 843 C C . TYR B 1 18 ? -4.422 -16.281 2.074 1 96.69 18 TYR B C 1
ATOM 845 O O . TYR B 1 18 ? -4.465 -15.711 3.17 1 96.69 18 TYR B O 1
ATOM 853 N N . CYS B 1 19 ? -4.664 -15.656 0.927 1 97.06 19 CYS B N 1
ATOM 854 C CA . CYS B 1 19 ? -4.871 -14.211 0.865 1 97.06 19 CYS B CA 1
ATOM 855 C C . CYS B 1 19 ? -6.207 -13.828 1.49 1 97.06 19 CYS B C 1
ATOM 857 O O . CYS B 1 19 ? -6.32 -12.781 2.131 1 97.06 19 CYS B O 1
ATOM 859 N N . GLN B 1 20 ? -7.168 -14.617 1.315 1 94.69 20 GLN B N 1
ATOM 860 C CA . GLN B 1 20 ? -8.484 -14.359 1.896 1 94.69 20 GLN B CA 1
ATOM 861 C C . GLN B 1 20 ? -8.445 -14.492 3.416 1 94.69 20 GLN B C 1
ATOM 863 O O . GLN B 1 20 ? -9.078 -13.703 4.125 1 94.69 20 GLN B O 1
ATOM 868 N N . GLU B 1 21 ? -7.664 -15.453 3.92 1 93.31 21 GLU B N 1
ATOM 869 C CA . GLU B 1 21 ? -7.574 -15.719 5.352 1 93.31 21 GLU B CA 1
ATOM 870 C C . GLU B 1 21 ? -6.688 -14.695 6.055 1 93.31 21 GLU B C 1
ATOM 872 O O . GLU B 1 21 ? -6.992 -14.273 7.172 1 93.31 21 GLU B O 1
ATOM 877 N N . GLU B 1 22 ? -5.543 -14.414 5.488 1 88.94 22 GLU B N 1
ATOM 878 C CA . GLU B 1 22 ? -4.531 -13.555 6.086 1 88.94 22 GLU B CA 1
ATOM 879 C C . GLU B 1 22 ? -5.043 -12.125 6.242 1 88.94 22 GLU B C 1
ATOM 881 O O . GLU B 1 22 ? -4.664 -11.422 7.184 1 88.94 22 GLU B O 1
ATOM 886 N N . GLN B 1 23 ? -6.07 -11.641 5.441 1 86.75 23 GLN B N 1
ATOM 887 C CA . GLN B 1 23 ? -6.48 -10.242 5.395 1 86.75 23 GLN B CA 1
ATOM 888 C C . GLN B 1 23 ? -5.27 -9.312 5.391 1 86.75 23 GLN B C 1
ATOM 890 O O . GLN B 1 23 ? -5.227 -8.336 6.145 1 86.75 23 GLN B O 1
ATOM 895 N N . GLY B 1 24 ? -4.125 -9.648 4.824 1 94.56 24 GLY B N 1
ATOM 896 C CA . GLY B 1 24 ? -2.84 -8.984 4.656 1 94.56 24 GLY B CA 1
ATOM 897 C C . GLY B 1 24 ? -2.033 -9.547 3.498 1 94.56 24 GLY B C 1
ATOM 898 O O . GLY B 1 24 ? -2.541 -10.344 2.709 1 94.56 24 GLY B O 1
ATOM 899 N N . PRO B 1 25 ? -0.794 -9.133 3.395 1 97.44 25 PRO B N 1
ATOM 900 C CA . PRO B 1 25 ? 0.063 -9.617 2.312 1 97.44 25 PRO B CA 1
ATOM 901 C C . PRO B 1 25 ? 0.613 -11.016 2.584 1 97.44 25 PRO B C 1
ATOM 903 O O . PRO B 1 25 ? 0.864 -11.375 3.738 1 97.44 25 PRO B O 1
ATOM 906 N N . VAL B 1 26 ? 0.704 -11.781 1.565 1 98.44 26 VAL B N 1
ATOM 907 C CA . VAL B 1 26 ? 1.451 -13.031 1.544 1 98.44 26 VAL B CA 1
ATOM 908 C C . VAL B 1 26 ? 2.766 -12.836 0.791 1 98.44 26 VAL B C 1
ATOM 910 O O . VAL B 1 26 ? 2.771 -12.352 -0.344 1 98.44 26 VAL B O 1
ATOM 913 N N . PHE B 1 27 ? 3.854 -13.273 1.434 1 98.62 27 PHE B N 1
ATOM 914 C CA . PHE B 1 27 ? 5.164 -13.047 0.837 1 98.62 27 PHE B CA 1
ATOM 915 C C . PHE B 1 27 ? 5.672 -14.312 0.154 1 98.62 27 PHE B C 1
ATOM 917 O O . PHE B 1 27 ? 5.52 -15.414 0.685 1 98.62 27 PHE B O 1
ATOM 924 N N . VAL B 1 28 ? 6.227 -14.125 -0.965 1 98.69 28 VAL B N 1
ATOM 925 C CA . VAL B 1 28 ? 6.703 -15.242 -1.776 1 98.69 28 VAL B CA 1
ATOM 926 C C . VAL B 1 28 ? 8.227 -15.203 -1.863 1 98.69 28 VAL B C 1
ATOM 928 O O . VAL B 1 28 ? 8.805 -14.195 -2.258 1 98.69 28 VAL B O 1
ATOM 931 N N . THR B 1 29 ? 8.836 -16.281 -1.528 1 98.75 29 THR B N 1
ATOM 932 C CA . THR B 1 29 ? 10.289 -16.328 -1.521 1 98.75 29 THR B CA 1
ATOM 933 C C . THR B 1 29 ? 10.805 -17.219 -2.646 1 98.75 29 THR B C 1
ATOM 935 O O . THR B 1 29 ? 10.117 -18.156 -3.08 1 98.75 29 THR B O 1
ATOM 938 N N . LYS B 1 30 ? 11.93 -16.906 -3.125 1 98 30 LYS B N 1
ATOM 939 C CA . LYS B 1 30 ? 12.695 -17.703 -4.062 1 98 30 LYS B CA 1
ATOM 940 C C . LYS B 1 30 ? 14.117 -17.938 -3.551 1 98 30 LYS B C 1
ATOM 942 O O . LYS B 1 30 ? 14.836 -16.984 -3.248 1 98 30 LYS B O 1
ATOM 947 N N . ASN B 1 31 ? 14.367 -19.203 -3.359 1 96.81 31 ASN B N 1
ATOM 948 C CA . ASN B 1 31 ? 15.688 -19.547 -2.852 1 96.81 31 ASN B CA 1
ATOM 949 C C . ASN B 1 31 ? 15.992 -18.844 -1.53 1 96.81 31 ASN B C 1
ATOM 951 O O . ASN B 1 31 ? 17.109 -18.375 -1.316 1 96.81 31 ASN B O 1
ATOM 955 N N . GLY B 1 32 ? 14.953 -18.594 -0.738 1 97.12 32 GLY B N 1
ATOM 956 C CA . GLY B 1 32 ? 15.109 -18.062 0.609 1 97.12 32 GLY B CA 1
ATOM 957 C C . GLY B 1 32 ? 15.031 -16.547 0.674 1 97.12 32 GLY B C 1
ATOM 958 O O . GLY B 1 32 ? 15.086 -15.961 1.758 1 97.12 32 GLY B O 1
ATOM 959 N N . TYR B 1 33 ? 14.828 -15.891 -0.535 1 97.75 33 TYR B N 1
ATOM 960 C CA . TYR B 1 33 ? 14.766 -14.43 -0.575 1 97.75 33 TYR B CA 1
ATOM 961 C C . TYR B 1 33 ? 13.383 -13.961 -1.004 1 97.75 33 TYR B C 1
ATOM 963 O O . TYR B 1 33 ? 12.773 -14.547 -1.904 1 97.75 33 TYR B O 1
ATOM 971 N N . GLY B 1 34 ? 12.891 -12.898 -0.396 1 98.25 34 GLY B N 1
ATOM 972 C CA . GLY B 1 34 ? 11.625 -12.32 -0.817 1 98.25 34 GLY B CA 1
ATOM 973 C C . GLY B 1 34 ? 11.648 -11.805 -2.244 1 98.25 34 GLY B C 1
ATOM 974 O O . GLY B 1 34 ? 12.578 -11.102 -2.643 1 98.25 34 GLY B O 1
ATOM 975 N N . ARG B 1 35 ? 10.633 -12.156 -2.996 1 98.12 35 ARG B N 1
ATOM 976 C CA . ARG B 1 35 ? 10.641 -11.75 -4.398 1 98.12 35 ARG B CA 1
ATOM 977 C C . ARG B 1 35 ? 9.336 -11.062 -4.773 1 98.12 35 ARG B C 1
ATOM 979 O O . ARG B 1 35 ? 9.344 -10.016 -5.43 1 98.12 35 ARG B O 1
ATOM 986 N N . LEU B 1 36 ? 8.195 -11.648 -4.312 1 98.44 36 LEU B N 1
ATOM 987 C CA . LEU B 1 36 ? 6.879 -11.125 -4.668 1 98.44 36 LEU B CA 1
ATOM 988 C C . LEU B 1 36 ? 6.008 -10.969 -3.428 1 98.44 36 LEU B C 1
ATOM 990 O O . LEU B 1 36 ? 6.293 -11.562 -2.383 1 98.44 36 LEU B O 1
ATOM 994 N N . VAL B 1 37 ? 5.02 -10.188 -3.512 1 98.44 37 VAL B N 1
ATOM 995 C CA . VAL B 1 37 ? 3.941 -10.047 -2.539 1 98.44 37 VAL B CA 1
ATOM 996 C C . VAL B 1 37 ? 2.594 -10.242 -3.229 1 98.44 37 VAL B C 1
ATOM 998 O O . VAL B 1 37 ? 2.355 -9.695 -4.309 1 98.44 37 VAL B O 1
ATOM 1001 N N . VAL B 1 38 ? 1.808 -11.031 -2.643 1 98.5 38 VAL B N 1
ATOM 1002 C CA . VAL B 1 38 ? 0.473 -11.312 -3.164 1 98.5 38 VAL B CA 1
ATOM 1003 C C . VAL B 1 38 ? -0.575 -11 -2.1 1 98.5 38 VAL B C 1
ATOM 1005 O O . VAL B 1 38 ? -0.367 -11.273 -0.915 1 98.5 38 VAL B O 1
ATOM 1008 N N . MET B 1 39 ? -1.691 -10.477 -2.58 1 98.19 39 MET B N 1
ATOM 1009 C CA . MET B 1 39 ? -2.742 -10.164 -1.616 1 98.19 39 MET B CA 1
ATOM 1010 C C . MET B 1 39 ? -4.109 -10.141 -2.289 1 98.19 39 MET B C 1
ATOM 1012 O O . MET B 1 39 ? -4.203 -10.07 -3.516 1 98.19 39 MET B O 1
ATOM 1016 N N . ASP B 1 40 ? -5.043 -10.188 -1.47 1 98.12 40 ASP B N 1
ATOM 1017 C CA . ASP B 1 40 ? -6.426 -10.07 -1.923 1 98.12 40 ASP B CA 1
ATOM 1018 C C . ASP B 1 40 ? -6.688 -8.688 -2.521 1 98.12 40 ASP B C 1
ATOM 1020 O O . ASP B 1 40 ? -6.23 -7.676 -1.985 1 98.12 40 ASP B O 1
ATOM 1024 N N . ILE B 1 41 ? -7.449 -8.664 -3.584 1 97.62 41 ILE B N 1
ATOM 1025 C CA . ILE B 1 41 ? -7.699 -7.406 -4.277 1 97.62 41 ILE B CA 1
ATOM 1026 C C . ILE B 1 41 ? -8.422 -6.438 -3.342 1 97.62 41 ILE B C 1
ATOM 1028 O O . ILE B 1 41 ? -8.172 -5.227 -3.381 1 97.62 41 ILE B O 1
ATOM 1032 N N . GLU B 1 42 ? -9.281 -6.93 -2.557 1 96.31 42 GLU B N 1
ATOM 1033 C CA . GLU B 1 42 ? -10.008 -6.082 -1.619 1 96.31 42 GLU B CA 1
ATOM 1034 C C . GLU B 1 42 ? -9.07 -5.473 -0.583 1 96.31 42 GLU B C 1
ATOM 1036 O O . GLU B 1 42 ? -9.195 -4.297 -0.235 1 96.31 42 GLU B O 1
ATOM 1041 N N . TYR B 1 43 ? -8.164 -6.238 -0.147 1 95.81 43 TYR B N 1
ATOM 1042 C CA . TYR B 1 43 ? -7.18 -5.73 0.805 1 95.81 43 TYR B CA 1
ATOM 1043 C C . TYR B 1 43 ? -6.336 -4.625 0.183 1 95.81 43 TYR B C 1
ATOM 1045 O O . TYR B 1 43 ? -6.078 -3.598 0.818 1 95.81 43 TYR B O 1
ATOM 1053 N N . TYR B 1 44 ? -5.969 -4.863 -0.986 1 96.56 44 TYR B N 1
ATOM 1054 C CA . TYR B 1 44 ? -5.164 -3.883 -1.708 1 96.56 44 TYR B CA 1
ATOM 1055 C C . TYR B 1 44 ? -5.918 -2.564 -1.857 1 96.56 44 TYR B C 1
ATOM 1057 O O . TYR B 1 44 ? -5.367 -1.495 -1.591 1 96.56 44 TYR B O 1
ATOM 1065 N N . GLU B 1 45 ? -7.129 -2.625 -2.262 1 95.62 45 GLU B N 1
ATOM 1066 C CA . GLU B 1 45 ? -7.953 -1.436 -2.445 1 95.62 45 GLU B CA 1
ATOM 1067 C C . GLU B 1 45 ? -8.148 -0.686 -1.131 1 95.62 45 GLU B C 1
ATOM 1069 O O . GLU B 1 45 ? -8.109 0.546 -1.101 1 95.62 45 GLU B O 1
ATOM 1074 N N . LYS B 1 46 ? -8.32 -1.46 -0.081 1 94.25 46 LYS B N 1
ATOM 1075 C CA . LYS B 1 46 ? -8.461 -0.85 1.238 1 94.25 46 LYS B CA 1
ATOM 1076 C C . LYS B 1 46 ? -7.184 -0.116 1.64 1 94.25 46 LYS B C 1
ATOM 1078 O O . LYS B 1 46 ? -7.242 0.996 2.168 1 94.25 46 LYS B O 1
ATOM 1083 N N . THR B 1 47 ? -6.121 -0.733 1.367 1 92.06 47 THR B N 1
ATOM 1084 C CA . THR B 1 47 ? -4.828 -0.147 1.698 1 92.06 47 THR B CA 1
ATOM 1085 C C . THR B 1 47 ? -4.602 1.144 0.916 1 92.06 47 THR B C 1
ATOM 1087 O O . THR B 1 47 ? -4.164 2.148 1.479 1 92.06 47 THR B O 1
ATOM 1090 N N . LEU B 1 48 ? -4.898 1.097 -0.353 1 92.06 48 LEU B N 1
ATOM 1091 C CA . LEU B 1 48 ? -4.746 2.277 -1.196 1 92.06 48 LEU B CA 1
ATOM 1092 C C . LEU B 1 48 ? -5.656 3.404 -0.721 1 92.06 48 LEU B C 1
ATOM 1094 O O . LEU B 1 48 ? -5.25 4.566 -0.697 1 92.06 48 LEU B O 1
ATOM 1098 N N . ARG B 1 49 ? -6.785 3.09 -0.329 1 93.25 49 ARG B N 1
ATOM 1099 C CA . ARG B 1 49 ? -7.738 4.086 0.149 1 93.25 49 ARG B CA 1
ATOM 1100 C C . ARG B 1 49 ? -7.238 4.75 1.429 1 93.25 49 ARG B C 1
ATOM 1102 O O . ARG B 1 49 ? -7.348 5.969 1.585 1 93.25 49 ARG B O 1
ATOM 1109 N N . GLN B 1 50 ? -6.695 3.947 2.289 1 90.06 50 GLN B N 1
ATOM 1110 C CA . GLN B 1 50 ? -6.148 4.488 3.527 1 90.06 50 GLN B CA 1
ATOM 1111 C C . GLN B 1 50 ? -4.996 5.449 3.248 1 90.06 50 GLN B C 1
ATOM 1113 O O . GLN B 1 50 ? -4.898 6.508 3.873 1 90.06 50 GLN B O 1
ATOM 1118 N N . MET B 1 51 ? -4.211 5.133 2.314 1 89.44 51 MET B N 1
ATOM 1119 C CA . MET B 1 51 ? -3.088 5.984 1.934 1 89.44 51 MET B CA 1
ATOM 1120 C C . MET B 1 51 ? -3.58 7.301 1.341 1 89.44 51 MET B C 1
ATOM 1122 O O . MET B 1 51 ? -3.061 8.367 1.671 1 89.44 51 MET B O 1
ATOM 1126 N N . GLU B 1 52 ? -4.504 7.188 0.476 1 91.56 52 GLU B N 1
ATOM 1127 C CA . GLU B 1 52 ? -5.078 8.383 -0.144 1 91.56 52 GLU B CA 1
ATOM 1128 C C . GLU B 1 52 ? -5.707 9.297 0.901 1 91.56 52 GLU B C 1
ATOM 1130 O O . GLU B 1 52 ? -5.562 10.516 0.829 1 91.56 52 GLU B O 1
ATOM 1135 N N . GLU B 1 53 ? -6.355 8.703 1.796 1 90.25 53 GLU B N 1
ATOM 1136 C CA . GLU B 1 53 ? -6.969 9.469 2.879 1 90.25 53 GLU B CA 1
ATOM 1137 C C . GLU B 1 53 ? -5.91 10.219 3.688 1 90.25 53 GLU B C 1
ATOM 1139 O O . GLU B 1 53 ? -6.078 11.398 3.994 1 90.25 53 GLU B O 1
ATOM 1144 N N . ALA B 1 54 ? -4.859 9.461 3.977 1 87.06 54 ALA B N 1
ATOM 1145 C CA . ALA B 1 54 ? -3.773 10.078 4.738 1 87.06 54 ALA B CA 1
ATOM 1146 C C . ALA B 1 54 ? -3.168 11.258 3.979 1 87.06 54 ALA B C 1
ATOM 1148 O O . ALA B 1 54 ? -2.889 12.305 4.566 1 87.06 54 ALA B O 1
ATOM 1149 N N . LYS B 1 55 ? -3.074 11.078 2.721 1 89.69 55 LYS B N 1
ATOM 1150 C CA . LYS B 1 55 ? -2.52 12.141 1.881 1 89.69 55 LYS B CA 1
ATOM 1151 C C . LYS B 1 55 ? -3.455 13.344 1.825 1 89.69 55 LYS B C 1
ATOM 1153 O O . LYS B 1 55 ? -3.004 14.492 1.89 1 89.69 55 LYS B O 1
ATOM 1158 N N . PHE B 1 56 ? -4.723 13.062 1.754 1 90.12 56 PHE B N 1
ATOM 1159 C CA . PHE B 1 56 ? -5.73 14.117 1.718 1 90.12 56 PHE B CA 1
ATOM 1160 C C . PHE B 1 56 ? -5.746 14.891 3.027 1 90.12 56 PHE B C 1
ATOM 1162 O O . PHE B 1 56 ? -5.82 16.125 3.023 1 90.12 56 PHE B O 1
ATOM 1169 N N . LEU B 1 57 ? -5.641 14.148 4.082 1 87.5 57 LEU B N 1
ATOM 1170 C CA . LEU B 1 57 ? -5.617 14.773 5.398 1 87.5 57 LEU B CA 1
ATOM 1171 C C . LEU B 1 57 ? -4.367 15.641 5.562 1 87.5 57 LEU B C 1
ATOM 1173 O O . LEU B 1 57 ? -4.441 16.75 6.094 1 87.5 57 LEU B O 1
ATOM 1177 N N . TYR B 1 58 ? -3.268 15.195 5.07 1 86.69 58 TYR B N 1
ATOM 1178 C CA . TYR B 1 58 ? -2.025 15.961 5.113 1 86.69 58 TYR B CA 1
ATOM 1179 C C . TYR B 1 58 ? -2.143 17.25 4.301 1 86.69 58 TYR B C 1
ATOM 1181 O O . TYR B 1 58 ? -1.778 18.328 4.77 1 86.69 58 TYR B O 1
ATOM 1189 N N . GLN B 1 59 ? -2.646 17.125 3.158 1 88.25 59 GLN B N 1
ATOM 1190 C CA . GLN B 1 59 ? -2.814 18.281 2.295 1 88.25 59 GLN B CA 1
ATOM 1191 C C . GLN B 1 59 ? -3.771 19.297 2.916 1 88.25 59 GLN B C 1
ATOM 1193 O O . GLN B 1 59 ? -3.529 20.5 2.857 1 88.25 59 GLN B O 1
ATOM 1198 N N . GLY B 1 60 ? -4.828 18.766 3.436 1 85.69 60 GLY B N 1
ATOM 1199 C CA . GLY B 1 60 ? -5.773 19.625 4.125 1 85.69 60 GLY B CA 1
ATOM 1200 C C . GLY B 1 60 ? -5.148 20.391 5.273 1 85.69 60 GLY B C 1
ATOM 1201 O O . GLY B 1 60 ? -5.375 21.594 5.41 1 85.69 60 GLY B O 1
ATOM 1202 N N . LEU B 1 61 ? -4.34 19.734 6.02 1 83.25 61 LEU B N 1
ATOM 1203 C CA . LEU B 1 61 ? -3.676 20.375 7.156 1 83.25 61 LEU B CA 1
ATOM 1204 C C . LEU B 1 61 ? -2.65 21.406 6.684 1 83.25 61 LEU B C 1
ATOM 1206 O O . LEU B 1 61 ? -2.514 22.469 7.289 1 83.25 61 LEU B O 1
ATOM 1210 N N . GLU B 1 62 ? -2.031 21.078 5.656 1 85.06 62 GLU B N 1
ATOM 1211 C CA . GLU B 1 62 ? -1.068 22 5.078 1 85.06 62 GLU B CA 1
ATOM 1212 C C . GLU B 1 62 ? -1.76 23.266 4.555 1 85.06 62 GLU B C 1
ATOM 1214 O O . GLU B 1 62 ? -1.243 24.375 4.707 1 85.06 62 GLU B O 1
ATOM 1219 N N . ASP B 1 63 ? -2.885 23.047 3.941 1 87.81 63 ASP B N 1
ATOM 1220 C CA . ASP B 1 63 ? -3.68 24.172 3.451 1 87.81 63 ASP B CA 1
ATOM 1221 C C . ASP B 1 63 ? -4.117 25.078 4.598 1 87.81 63 ASP B C 1
ATOM 1223 O O . ASP B 1 63 ? -4.055 26.312 4.484 1 87.81 63 ASP B O 1
ATOM 1227 N N . ILE B 1 64 ? -4.512 24.547 5.672 1 83.94 64 ILE B N 1
ATOM 1228 C CA . ILE B 1 64 ? -4.934 25.297 6.852 1 83.94 64 ILE B CA 1
ATOM 1229 C C . ILE B 1 64 ? -3.744 26.062 7.426 1 83.94 64 ILE B C 1
ATOM 1231 O O . ILE B 1 64 ? -3.871 27.234 7.785 1 83.94 64 ILE B O 1
ATOM 1235 N N . ARG B 1 65 ? -2.648 25.406 7.547 1 81.25 65 ARG B N 1
ATOM 1236 C CA . ARG B 1 65 ? -1.432 26.031 8.047 1 81.25 65 ARG B CA 1
ATOM 1237 C C . ARG B 1 65 ? -1.046 27.234 7.199 1 81.25 65 ARG B C 1
ATOM 1239 O O . ARG B 1 65 ? -0.743 28.312 7.73 1 81.25 65 ARG B O 1
ATOM 1246 N N . GLU B 1 66 ? -1.117 27.047 5.965 1 84.5 66 GLU B N 1
ATOM 1247 C CA . GLU B 1 66 ? -0.772 28.141 5.047 1 84.5 66 GLU B CA 1
ATOM 1248 C C . GLU B 1 66 ? -1.768 29.281 5.156 1 84.5 66 GLU B C 1
ATOM 1250 O O . GLU B 1 66 ? -1.379 30.453 5.105 1 84.5 66 GLU B O 1
ATOM 1255 N N . GLN B 1 67 ? -2.994 28.969 5.23 1 85.56 67 GLN B N 1
ATOM 1256 C CA . GLN B 1 67 ? -4.02 29.984 5.379 1 85.56 67 GLN B CA 1
ATOM 1257 C C . GLN B 1 67 ? -3.844 30.75 6.688 1 85.56 67 GLN B C 1
ATOM 1259 O O . GLN B 1 67 ? -3.975 31.984 6.723 1 85.56 67 GLN B O 1
ATOM 1264 N N . ARG B 1 68 ? -3.539 30.141 7.738 1 80.75 68 ARG B N 1
ATOM 1265 C CA . ARG B 1 68 ? -3.322 30.781 9.031 1 80.75 68 ARG B CA 1
ATOM 1266 C C . ARG B 1 68 ? -2.104 31.703 8.992 1 80.75 68 ARG B C 1
ATOM 1268 O O . ARG B 1 68 ? -2.121 32.781 9.57 1 80.75 68 ARG B O 1
ATOM 1275 N N . LEU B 1 69 ? -1.089 31.203 8.344 1 79 69 LEU B N 1
ATOM 1276 C CA . LEU B 1 69 ? 0.107 32.031 8.18 1 79 69 LEU B CA 1
ATOM 1277 C C . LEU B 1 69 ? -0.208 33.281 7.398 1 79 69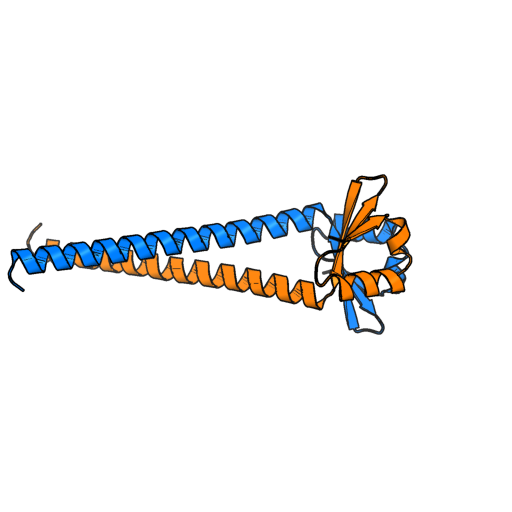 LEU B C 1
ATOM 1279 O O . LEU B 1 69 ? 0.248 34.375 7.758 1 79 69 LEU B O 1
ATOM 1283 N N . ARG B 1 70 ? -1.008 33.188 6.445 1 86.25 70 ARG B N 1
ATOM 1284 C CA . ARG B 1 70 ? -1.391 34.312 5.629 1 86.25 70 ARG B CA 1
ATOM 1285 C C . ARG B 1 70 ? -2.24 35.312 6.43 1 86.25 70 ARG B C 1
ATOM 1287 O O . ARG B 1 70 ? -2.053 36.531 6.332 1 86.25 70 ARG B O 1
ATOM 1294 N N . ASP B 1 71 ? -3.066 34.656 7.168 1 82.19 71 ASP B N 1
ATOM 1295 C CA . ASP B 1 71 ? -3.908 35.5 8.008 1 82.19 71 ASP B CA 1
ATOM 1296 C C . ASP B 1 71 ? -3.076 36.25 9.062 1 82.19 71 ASP B C 1
ATOM 1298 O O . ASP B 1 71 ? -3.318 37.406 9.344 1 82.19 71 ASP B O 1
ATOM 1302 N N . GLY B 1 72 ? -2.193 35.5 9.672 1 72.94 72 GLY B N 1
ATOM 1303 C CA . GLY B 1 72 ? -1.298 36.125 10.633 1 72.94 72 GLY B CA 1
ATOM 1304 C C . GLY B 1 72 ? -0.476 37.25 10.039 1 72.94 72 GLY B C 1
ATOM 1305 O O . GLY B 1 72 ? -0.354 38.312 10.633 1 72.94 72 GLY B O 1
ATOM 1306 N N . GLU B 1 73 ? 0.033 37.031 8.93 1 77.69 73 GLU B N 1
ATOM 1307 C CA . GLU B 1 73 ? 0.822 38.031 8.234 1 77.69 73 GLU B CA 1
ATOM 1308 C C . GLU B 1 73 ? -0.026 39.25 7.875 1 77.69 73 GLU B C 1
ATOM 1310 O O . GLU B 1 73 ? 0.436 40.375 7.984 1 77.69 73 GLU B O 1
ATOM 1315 N N . SER B 1 74 ? -1.189 38.969 7.434 1 83.94 74 SER B N 1
ATOM 1316 C CA . SER B 1 74 ? -2.117 40.031 7.105 1 83.94 74 SER B CA 1
ATOM 1317 C C . SER B 1 74 ? -2.463 40.875 8.336 1 83.94 74 SER B C 1
ATOM 1319 O O . SER B 1 74 ? -2.543 42.094 8.266 1 83.94 74 SER B O 1
ATOM 1321 N N . LEU B 1 75 ? -2.604 40.219 9.43 1 75.5 75 LEU B N 1
ATOM 1322 C CA . LEU B 1 75 ? -2.9 40.906 10.688 1 75.5 75 LEU B CA 1
ATOM 1323 C C . LEU B 1 75 ? -1.724 41.781 11.117 1 75.5 75 LEU B C 1
ATOM 1325 O O . LEU B 1 75 ? -1.913 42.906 11.562 1 75.5 75 LEU B O 1
ATOM 1329 N N . ILE B 1 76 ? -0.59 41.312 11.016 1 73.38 76 ILE B N 1
ATOM 1330 C CA . ILE B 1 76 ? 0.618 42.062 11.383 1 73.38 76 ILE B CA 1
ATOM 1331 C C . ILE B 1 76 ? 0.795 43.25 10.461 1 73.38 76 ILE B C 1
ATOM 1333 O O . ILE B 1 76 ? 1.092 44.375 10.93 1 73.38 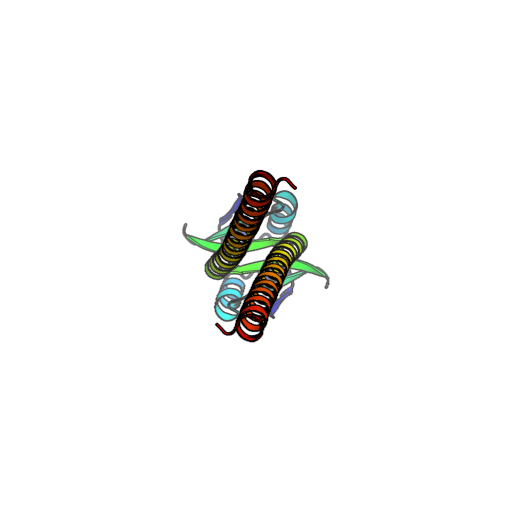76 ILE B O 1
ATOM 1337 N N . ALA B 1 77 ? 0.525 43.031 9.234 1 83.38 77 ALA B N 1
ATOM 1338 C CA . ALA B 1 77 ? 0.625 44.125 8.266 1 83.38 77 ALA B CA 1
ATOM 1339 C C . ALA B 1 77 ? -0.386 45.219 8.57 1 83.38 77 ALA B C 1
ATOM 1341 O O . ALA B 1 77 ? -0.051 46.406 8.531 1 83.38 77 ALA B O 1
ATOM 1342 N N . ASP B 1 78 ? -1.539 44.812 8.867 1 80.75 78 ASP B N 1
ATOM 1343 C CA . ASP B 1 78 ? -2.6 45.75 9.211 1 80.75 78 ASP B CA 1
ATOM 1344 C C . ASP B 1 78 ? -2.248 46.531 10.469 1 80.75 78 ASP B C 1
ATOM 1346 O O . ASP B 1 78 ? -2.488 47.75 10.547 1 80.75 78 ASP B O 1
ATOM 1350 N N . MET B 1 79 ? -1.595 45.938 11.445 1 73.5 79 MET B N 1
ATOM 1351 C CA . MET B 1 79 ? -1.197 46.594 12.688 1 73.5 79 MET B CA 1
ATOM 1352 C C . MET B 1 79 ? -0.046 47.562 12.453 1 73.5 79 MET B C 1
ATOM 1354 O O . MET B 1 79 ? -0.026 48.688 13.016 1 73.5 79 MET B O 1
ATOM 1358 N N . ARG B 1 80 ? 0.792 47.156 11.57 1 82.44 80 ARG B N 1
ATOM 1359 C CA . ARG B 1 80 ? 1.914 48 11.234 1 82.44 80 ARG B CA 1
ATOM 1360 C C . ARG B 1 80 ? 1.434 49.281 10.531 1 82.44 80 ARG B C 1
ATOM 1362 O O . ARG B 1 80 ? 1.938 50.375 10.789 1 82.44 80 ARG B O 1
ATOM 1369 N N . GLU B 1 81 ? 0.507 49.062 9.734 1 81.12 81 GLU B N 1
ATOM 1370 C CA . GLU B 1 81 ? -0.061 50.188 9.008 1 81.12 81 GLU B CA 1
ATOM 1371 C C . GLU B 1 81 ? -0.848 51.125 9.945 1 81.12 81 GLU B C 1
ATOM 1373 O O . GLU B 1 81 ? -0.768 52.344 9.828 1 81.12 81 GLU B O 1
ATOM 1378 N N . ARG B 1 82 ? -1.406 50.469 10.859 1 81.75 82 ARG B N 1
ATOM 1379 C CA . ARG B 1 82 ? -2.279 51.219 11.75 1 81.75 82 ARG B CA 1
ATOM 1380 C C . ARG B 1 82 ? -1.473 51.938 12.828 1 81.75 82 ARG B C 1
ATOM 1382 O O . ARG B 1 82 ? -1.805 53.031 13.219 1 81.75 82 ARG B O 1
ATOM 1389 N N . TYR B 1 83 ? -0.455 51.219 13.148 1 77.94 83 TYR B N 1
ATOM 1390 C CA . TYR B 1 83 ? 0.295 51.75 14.273 1 77.94 83 TYR B CA 1
ATOM 1391 C C . TYR B 1 83 ? 1.625 52.344 13.812 1 77.94 83 TYR B C 1
ATOM 1393 O O . TYR B 1 83 ? 2.445 52.75 14.625 1 77.94 83 TYR B O 1
ATOM 1401 N N . ASP B 1 84 ? 1.698 52.5 12.68 1 68.81 84 ASP B N 1
ATOM 1402 C CA . ASP B 1 84 ? 2.867 53.125 12.086 1 68.81 84 ASP B CA 1
ATOM 1403 C C . ASP B 1 84 ? 4.148 52.406 12.461 1 68.81 84 ASP B C 1
ATOM 1405 O O . ASP B 1 84 ? 5.082 53 13 1 68.81 84 ASP B O 1
ATOM 1409 N N . LEU B 1 85 ? 4.098 51.156 12.328 1 52.72 85 LEU B N 1
ATOM 1410 C CA . LEU B 1 85 ? 5.297 50.375 12.617 1 52.72 85 LEU B CA 1
ATOM 1411 C C . LEU B 1 85 ? 5.961 49.906 11.328 1 52.72 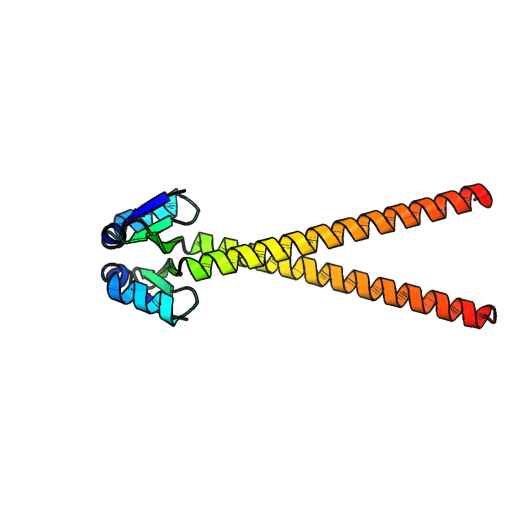85 LEU B C 1
ATOM 1413 O O . LEU B 1 85 ? 5.289 49.719 10.305 1 52.72 85 LEU B O 1
#

Radius of gyration: 25.43 Å; Cα contacts (8 Å, |Δi|>4): 211; chains: 2; bounding box: 29×77×50 Å

Sequence (170 aa):
MKIIPMRDLKNTVAVEAYCQEEQGPVFVTKNGYGRLVVMDIEYYEKTLRQMEEAKFLYQGLEDIREQRLRDGESLIADMRERYDLMKIIPMRDLKNTVAVEAYCQEEQGPVFVTKNGYGRLVVMDIEYYEKTLRQMEEAKFLYQGLEDIREQRLRDGESLIADMRERYDL

Organism: NCBI:txid592010

Foldseek 3Di:
DAEEEPVCVVVVVVVVVCQVVVLDWYFYDYPRHTDDIDHDPVSVVVVVVVVVVVVVVVVVVVVVVVVVVVVVVVVVVVCCVVVVD/DAEEEPVCVVVVVVVVVCQVVVLDWYFYDYPRHTDDIDHDPVSVVVVVVVVVVVVVVVVVVVVVVVVVVVVVVVVVVVCCVVVVD

Secondary structure (DSSP, 8-state):
-EEEEGGGGG-HHHHHHHHHHHSS-EEEEETTEEEEEEEEHHHHHHHHHHHHHHHHHHHHHHHHHHHHHHHHHHHHHHHHHHHT-/-EEEEGGGGG-HHHHHHHHHHHSSPEEEEETTEEEEEEEEHHHHHHHHHHHHHHHHHHHHHHHHHHHHHHHHHHHHHHHHHHHT-

Nearest PDB structures (foldseek):
  2odk-assembly2_D  TM=7.809E-01  e=7.612E-03  Nitrosomonas europaea
  4zm2-assembly1_B  TM=7.088E-01  e=1.150E-02  Punavirus P1
  2a6q-assembly3_D  TM=6.935E-01  e=2.452E-02  Escherichia coli
  6jqy-assembly1_A  TM=6.806E-01  e=2.289E-02  Mycobacterium tuberculosis CDC1551
  3k33-assembly1_C-2  TM=6.918E-01  e=1.114E-01  Punavirus P1